Protein AF-A0A3M2FVI6-F1 (afdb_monomer_lite)

Radius of gyration: 11.8 Å; chains: 1; bounding box: 30×25×29 Å

Structure (mmCIF, N/CA/C/O backbone):
data_AF-A0A3M2FVI6-F1
#
_entry.id   AF-A0A3M2FVI6-F1
#
loop_
_atom_site.group_PDB
_atom_site.id
_atom_site.type_symbol
_atom_site.label_atom_id
_atom_site.label_alt_id
_atom_site.label_comp_id
_atom_site.label_asym_id
_atom_site.label_entity_id
_atom_site.label_seq_id
_atom_site.pdbx_PDB_ins_code
_atom_site.Cartn_x
_atom_site.Cartn_y
_atom_site.Cartn_z
_atom_site.occupancy
_atom_site.B_iso_or_equiv
_atom_site.auth_seq_id
_atom_site.auth_comp_id
_atom_site.auth_asym_id
_atom_site.auth_atom_id
_atom_site.pdbx_PDB_model_num
ATOM 1 N N . MET A 1 1 ? 6.249 5.668 4.595 1.00 58.00 1 MET A N 1
ATOM 2 C CA . MET A 1 1 ? 7.397 5.637 3.659 1.00 58.00 1 MET A CA 1
ATOM 3 C C . MET A 1 1 ? 8.227 4.408 3.986 1.00 58.00 1 MET A C 1
ATOM 5 O O . MET A 1 1 ? 8.801 4.359 5.063 1.00 58.00 1 MET A O 1
ATOM 9 N N . LEU A 1 2 ? 8.201 3.394 3.120 1.00 66.06 2 LEU A N 1
ATOM 10 C CA . LEU A 1 2 ? 8.971 2.157 3.281 1.00 66.06 2 LEU A CA 1
ATOM 11 C C . LEU A 1 2 ? 10.241 2.307 2.442 1.00 66.06 2 LEU A C 1
ATOM 13 O O . LEU A 1 2 ? 10.140 2.690 1.281 1.00 66.06 2 LEU A O 1
ATOM 17 N N . LEU A 1 3 ? 11.417 2.098 3.033 1.00 69.56 3 LEU A N 1
ATOM 18 C CA . LEU A 1 3 ? 12.695 2.291 2.348 1.00 69.56 3 LEU A CA 1
ATOM 19 C C . LEU A 1 3 ? 13.673 1.193 2.760 1.00 69.56 3 LEU A C 1
ATOM 21 O O . LEU A 1 3 ? 13.776 0.862 3.942 1.00 69.56 3 LEU A O 1
ATOM 25 N N . HIS A 1 4 ? 14.405 0.641 1.798 1.00 71.88 4 HIS A N 1
ATOM 26 C CA . HIS A 1 4 ? 15.523 -0.267 2.059 1.00 71.88 4 HIS A CA 1
ATOM 27 C C . HIS A 1 4 ? 16.776 0.226 1.333 1.00 71.88 4 HIS A C 1
ATOM 29 O O . HIS A 1 4 ? 16.683 0.819 0.266 1.00 71.88 4 HIS A O 1
ATOM 35 N N . ARG A 1 5 ? 17.979 -0.037 1.854 1.00 75.81 5 ARG A N 1
ATOM 36 C CA . ARG A 1 5 ? 19.203 0.378 1.141 1.00 75.81 5 ARG A CA 1
ATOM 37 C C . ARG A 1 5 ? 19.339 -0.366 -0.202 1.00 75.81 5 ARG A C 1
ATOM 39 O O . ARG A 1 5 ? 18.916 -1.526 -0.278 1.00 75.81 5 ARG A O 1
ATOM 46 N N . PRO A 1 6 ? 19.993 0.221 -1.224 1.00 73.00 6 PRO A N 1
ATOM 47 C CA . PRO A 1 6 ? 20.154 -0.412 -2.535 1.00 73.00 6 PRO A CA 1
ATOM 48 C C . PRO A 1 6 ? 20.813 -1.792 -2.480 1.00 73.00 6 PRO A C 1
ATOM 50 O O . PRO A 1 6 ? 20.445 -2.685 -3.239 1.00 73.00 6 PRO A O 1
ATOM 53 N N . CYS A 1 7 ? 21.761 -1.990 -1.557 1.00 78.88 7 CYS A N 1
ATOM 54 C CA . CYS A 1 7 ? 22.460 -3.263 -1.362 1.00 78.88 7 CYS A CA 1
ATOM 55 C C . CYS A 1 7 ? 21.543 -4.414 -0.914 1.00 78.88 7 CYS A C 1
ATOM 57 O O . CYS A 1 7 ? 21.932 -5.574 -1.021 1.00 78.88 7 CYS A O 1
ATOM 59 N N . PHE A 1 8 ? 20.321 -4.112 -0.467 1.00 76.31 8 PHE A N 1
ATOM 60 C CA . PHE A 1 8 ? 19.313 -5.105 -0.104 1.00 76.31 8 PHE A CA 1
ATOM 61 C C . PHE A 1 8 ? 18.212 -5.286 -1.160 1.00 76.31 8 PHE A C 1
ATOM 63 O O . PHE A 1 8 ? 17.206 -5.960 -0.911 1.00 76.31 8 PHE A O 1
ATOM 70 N N . LYS A 1 9 ? 18.386 -4.718 -2.362 1.00 69.12 9 LYS A N 1
ATOM 71 C CA . LYS A 1 9 ? 17.483 -4.982 -3.489 1.00 69.12 9 LYS A CA 1
ATOM 72 C C . LYS A 1 9 ? 17.387 -6.485 -3.761 1.00 69.12 9 LYS A C 1
ATOM 74 O O . LYS A 1 9 ? 18.357 -7.222 -3.620 1.00 69.12 9 LYS A O 1
ATOM 79 N N . ARG A 1 10 ? 16.196 -6.927 -4.184 1.00 69.44 10 ARG A N 1
ATOM 80 C CA . ARG A 1 10 ? 15.864 -8.328 -4.527 1.00 69.44 10 ARG A CA 1
ATOM 81 C C . ARG A 1 10 ? 15.940 -9.336 -3.370 1.00 69.44 10 ARG A C 1
ATOM 83 O O . ARG A 1 10 ? 15.741 -10.518 -3.605 1.00 69.44 10 ARG A O 1
ATOM 90 N N . GLN A 1 11 ? 16.127 -8.890 -2.127 1.00 77.81 11 GLN A N 1
ATOM 91 C CA . GLN A 1 11 ? 16.105 -9.767 -0.944 1.00 77.81 11 GLN A CA 1
ATOM 92 C C . GLN A 1 11 ? 14.705 -9.910 -0.316 1.00 77.81 11 GLN A C 1
ATOM 94 O O . GLN A 1 11 ? 14.566 -10.319 0.832 1.00 77.81 11 GLN A O 1
ATOM 99 N N . GLY A 1 12 ? 13.648 -9.510 -1.031 1.00 71.56 12 GLY A N 1
ATOM 100 C CA . GLY A 1 12 ? 12.271 -9.582 -0.529 1.00 71.56 12 GLY A CA 1
ATOM 101 C C . GLY A 1 12 ? 11.938 -8.597 0.601 1.00 71.56 12 GLY A C 1
ATOM 102 O O . GLY A 1 12 ? 10.838 -8.667 1.144 1.00 71.56 12 GLY A O 1
ATOM 103 N N . ILE A 1 13 ? 12.833 -7.656 0.941 1.00 74.12 13 ILE A N 1
ATOM 104 C CA . ILE A 1 13 ? 12.608 -6.684 2.028 1.00 74.12 13 ILE A CA 1
ATOM 105 C C . ILE A 1 13 ? 11.371 -5.824 1.769 1.00 74.12 13 ILE A C 1
ATOM 107 O O . ILE A 1 13 ? 10.570 -5.648 2.678 1.00 74.12 13 ILE A O 1
ATOM 111 N N . GLY A 1 14 ? 11.165 -5.351 0.535 1.00 71.75 14 GLY A N 1
ATOM 112 C CA . GLY A 1 14 ? 9.960 -4.591 0.181 1.00 71.75 14 GLY A CA 1
ATOM 113 C C . GLY A 1 14 ? 8.665 -5.348 0.492 1.00 71.75 14 GLY A C 1
ATOM 114 O O . GLY A 1 14 ? 7.717 -4.751 0.986 1.00 71.75 14 GLY A O 1
ATOM 115 N N . ARG A 1 15 ? 8.657 -6.675 0.302 1.00 71.31 15 ARG A N 1
ATOM 116 C CA . ARG A 1 15 ? 7.503 -7.525 0.617 1.00 71.31 15 ARG A CA 1
ATOM 117 C C . ARG A 1 15 ? 7.326 -7.736 2.118 1.00 71.31 15 ARG A C 1
ATOM 119 O O . ARG A 1 15 ? 6.204 -7.667 2.586 1.00 71.31 15 ARG A O 1
ATOM 126 N N . ARG A 1 16 ? 8.408 -7.914 2.883 1.00 76.31 16 ARG A N 1
ATOM 127 C CA . ARG A 1 16 ? 8.340 -7.970 4.360 1.00 76.31 16 ARG A CA 1
ATOM 128 C C . ARG A 1 16 ? 7.912 -6.650 4.988 1.00 76.31 16 ARG A C 1
ATOM 130 O O . ARG A 1 16 ? 7.261 -6.633 6.018 1.00 76.31 16 ARG A O 1
ATOM 137 N N . LEU A 1 17 ? 8.254 -5.527 4.368 1.00 73.50 17 LEU A N 1
ATOM 138 C CA . LEU A 1 17 ? 7.799 -4.218 4.827 1.00 73.50 17 LEU A CA 1
ATOM 139 C C . LEU A 1 17 ? 6.276 -4.045 4.689 1.00 73.50 17 LEU A C 1
ATOM 141 O O . LE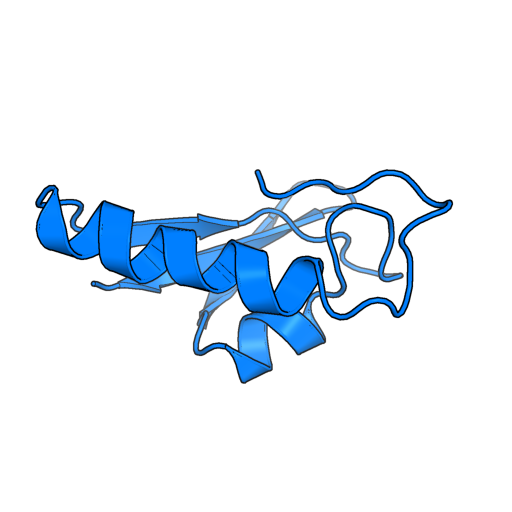U A 1 17 ? 5.718 -3.181 5.358 1.00 73.50 17 LEU A O 1
ATOM 145 N N . LEU A 1 18 ? 5.597 -4.883 3.896 1.00 74.19 18 LEU A N 1
ATOM 146 C CA . LEU A 1 18 ? 4.135 -4.943 3.884 1.00 74.19 18 LEU A CA 1
ATOM 147 C C . LEU A 1 18 ? 3.563 -5.557 5.169 1.00 74.19 18 LEU A C 1
ATOM 149 O O . LEU A 1 18 ? 2.428 -5.245 5.498 1.00 74.19 18 LEU A O 1
ATOM 153 N N . ASP A 1 19 ? 4.333 -6.304 5.968 1.00 80.94 19 ASP A N 1
ATOM 154 C CA . ASP A 1 19 ? 3.880 -6.765 7.294 1.00 80.94 19 ASP A CA 1
ATOM 155 C C . ASP A 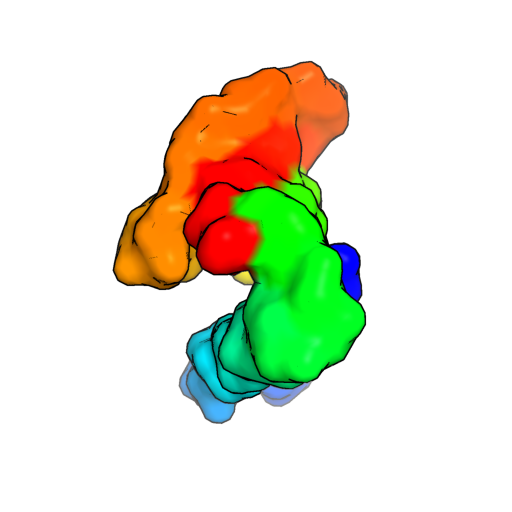1 19 ? 3.600 -5.572 8.236 1.00 80.94 19 ASP A C 1
ATOM 157 O O . ASP A 1 19 ? 2.799 -5.662 9.167 1.00 80.94 19 ASP A O 1
ATOM 161 N N . ALA A 1 20 ? 4.194 -4.403 7.961 1.00 83.00 20 ALA A N 1
ATOM 162 C CA . ALA A 1 20 ? 3.875 -3.165 8.669 1.00 83.00 20 ALA A CA 1
ATOM 163 C C . ALA A 1 20 ? 2.426 -2.693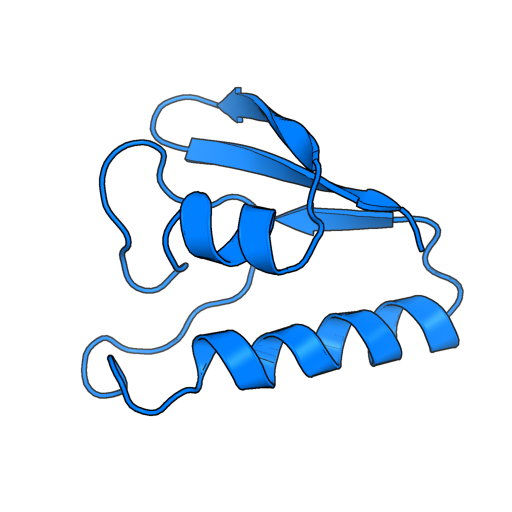 8.436 1.00 83.00 20 ALA A C 1
ATOM 165 O O . ALA A 1 20 ? 1.899 -1.926 9.242 1.00 83.00 20 ALA A O 1
ATOM 166 N N . VAL A 1 21 ? 1.772 -3.146 7.360 1.00 86.12 21 VAL A N 1
ATOM 167 C CA . VAL A 1 21 ? 0.353 -2.874 7.089 1.00 86.12 21 VAL A CA 1
ATOM 168 C C . VAL A 1 21 ? -0.529 -3.554 8.132 1.00 86.12 21 VAL A C 1
ATOM 170 O O . VAL A 1 21 ? -1.405 -2.905 8.701 1.00 86.12 21 VAL A O 1
ATOM 173 N N . GLU A 1 22 ? -0.257 -4.821 8.451 1.00 85.12 22 GLU A N 1
ATOM 174 C CA . GLU A 1 22 ? -0.978 -5.543 9.509 1.00 85.12 22 GLU A CA 1
ATOM 175 C C . GLU A 1 22 ? -0.768 -4.883 10.875 1.00 85.12 22 GLU A C 1
ATOM 177 O O . GLU A 1 22 ? -1.707 -4.723 11.660 1.00 85.12 22 GLU A O 1
ATOM 182 N N . HIS A 1 23 ? 0.446 -4.402 11.150 1.00 88.06 23 HIS A N 1
ATOM 183 C CA . HIS A 1 23 ? 0.697 -3.621 12.359 1.00 88.06 23 HIS A CA 1
ATOM 184 C C . HIS A 1 23 ? -0.122 -2.318 12.398 1.00 88.06 23 HIS A C 1
ATOM 186 O O . HIS A 1 23 ? -0.726 -1.996 13.422 1.00 88.06 23 HIS A O 1
ATOM 192 N N . ALA A 1 24 ? -0.196 -1.577 11.288 1.00 88.62 24 ALA A N 1
ATOM 193 C CA . ALA A 1 24 ? -1.009 -0.363 11.210 1.00 88.62 24 ALA A CA 1
ATOM 194 C C . ALA A 1 24 ? -2.499 -0.664 11.440 1.00 88.62 24 ALA A C 1
ATOM 196 O O . ALA A 1 24 ? -3.166 0.049 12.193 1.00 88.62 24 ALA A O 1
ATOM 197 N N . ARG A 1 25 ? -2.998 -1.759 10.859 1.00 89.50 25 ARG A N 1
ATOM 198 C CA . ARG A 1 25 ? -4.383 -2.216 11.011 1.00 89.50 25 ARG A CA 1
ATOM 199 C C . ARG A 1 25 ? -4.720 -2.567 12.452 1.00 89.50 25 ARG A C 1
ATOM 201 O O . ARG A 1 25 ? -5.680 -2.042 13.007 1.00 89.50 25 ARG A O 1
ATOM 208 N N . THR A 1 26 ? -3.905 -3.413 13.074 1.00 93.12 26 THR A N 1
ATOM 209 C CA . THR A 1 26 ? -4.075 -3.806 14.485 1.00 93.12 26 THR A CA 1
ATOM 210 C C . THR A 1 26 ? -3.959 -2.620 15.444 1.00 93.12 26 THR A C 1
ATOM 212 O O . THR A 1 26 ? -4.565 -2.635 16.511 1.00 93.12 26 THR A O 1
ATOM 215 N N 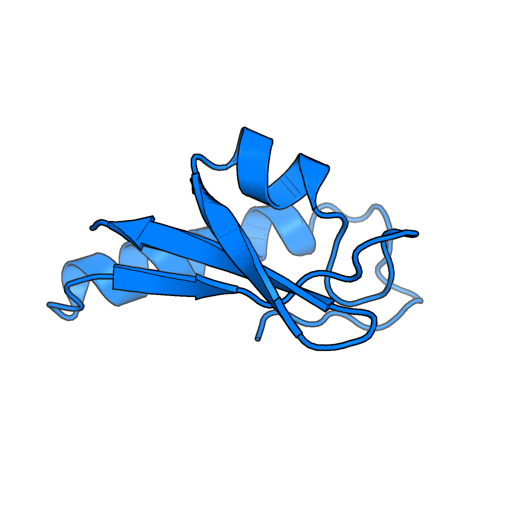. SER A 1 27 ? -3.255 -1.561 15.038 1.00 94.12 27 SER A N 1
ATOM 216 C CA . SER A 1 27 ? -3.147 -0.301 15.784 1.00 94.12 27 SER A CA 1
ATOM 217 C C . SER A 1 27 ? -4.326 0.663 15.566 1.00 94.12 27 SER A C 1
ATOM 219 O O . SER A 1 27 ? -4.314 1.766 16.111 1.00 94.12 27 SER A O 1
ATOM 221 N N . GLY A 1 28 ? -5.340 0.285 14.779 1.00 94.12 28 GLY A N 1
ATOM 222 C CA . GLY A 1 28 ? -6.538 1.097 14.537 1.00 94.12 28 GLY A CA 1
ATOM 223 C C . GLY A 1 28 ? -6.384 2.168 13.453 1.00 94.12 28 GLY A C 1
ATOM 224 O O . GLY A 1 28 ? -7.196 3.092 13.388 1.00 94.12 28 GLY A O 1
ATOM 225 N N . ALA A 1 29 ? -5.358 2.081 12.601 1.00 93.00 29 ALA A N 1
ATOM 226 C CA . ALA A 1 29 ? -5.255 2.968 11.448 1.00 93.00 29 ALA A CA 1
ATOM 227 C C . ALA A 1 29 ? -6.404 2.699 10.464 1.00 93.00 29 ALA A C 1
ATOM 229 O O . ALA A 1 29 ? -6.703 1.553 10.147 1.00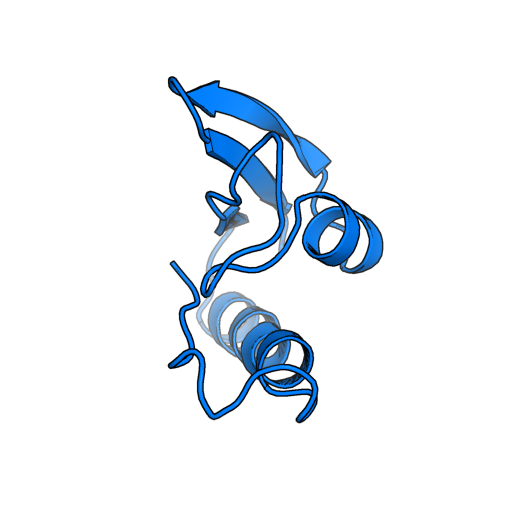 93.00 29 ALA A O 1
ATOM 230 N N . SER A 1 30 ? -7.013 3.762 9.938 1.00 92.38 30 SER A N 1
ATOM 231 C CA . SER A 1 30 ? -8.089 3.660 8.941 1.00 92.38 30 SER A CA 1
ATOM 232 C C . SER A 1 30 ? -7.578 3.545 7.501 1.00 92.38 30 SER A C 1
ATOM 234 O O . SER A 1 30 ? -8.337 3.208 6.592 1.00 92.38 30 SER A O 1
ATOM 236 N N . ALA A 1 31 ? -6.301 3.862 7.267 1.00 91.44 31 ALA A N 1
ATOM 237 C CA . ALA A 1 31 ? -5.646 3.724 5.975 1.00 91.44 31 ALA A CA 1
ATOM 238 C C . ALA A 1 31 ? -4.116 3.772 6.095 1.00 91.44 31 ALA A C 1
ATOM 240 O O . ALA A 1 31 ? -3.567 4.336 7.044 1.00 91.44 31 ALA A O 1
ATOM 241 N N . VAL A 1 32 ? -3.438 3.262 5.067 1.00 90.44 32 VAL A N 1
ATOM 242 C CA . VAL A 1 32 ? -1.997 3.409 4.837 1.00 90.44 32 VAL A CA 1
ATOM 243 C C . VAL A 1 32 ? -1.783 4.090 3.494 1.00 90.44 32 VAL A C 1
ATOM 245 O O . VAL A 1 32 ? -2.328 3.668 2.476 1.00 90.44 32 VAL A O 1
ATOM 248 N N . GLU A 1 33 ? -0.958 5.134 3.483 1.00 90.44 33 GLU A N 1
ATOM 249 C CA . GLU A 1 33 ? -0.532 5.806 2.257 1.00 90.44 33 GLU A CA 1
ATOM 250 C C . GLU A 1 33 ? 0.951 5.542 1.983 1.00 90.44 33 GLU A C 1
ATOM 252 O O . GLU A 1 33 ? 1.811 5.666 2.865 1.00 90.44 33 GLU A O 1
ATOM 257 N N . ALA A 1 34 ? 1.254 5.194 0.736 1.00 87.94 34 ALA A N 1
ATOM 258 C CA . ALA A 1 34 ? 2.609 5.033 0.235 1.00 87.94 34 ALA A CA 1
ATOM 259 C C . ALA A 1 34 ? 2.872 5.992 -0.929 1.00 87.94 34 ALA A C 1
ATOM 261 O O . ALA A 1 34 ? 1.952 6.506 -1.562 1.00 87.94 34 ALA A O 1
ATOM 262 N N . TYR A 1 35 ? 4.154 6.260 -1.169 1.00 87.88 35 TYR A N 1
ATOM 263 C CA . TYR A 1 35 ? 4.613 7.297 -2.091 1.00 87.88 35 TYR A CA 1
ATOM 264 C C . TYR A 1 35 ? 5.677 6.749 -3.063 1.00 87.88 35 TYR A C 1
ATOM 266 O O . TYR A 1 35 ? 6.787 7.292 -3.086 1.00 87.88 35 TYR A O 1
ATOM 274 N N . PRO A 1 36 ? 5.407 5.649 -3.801 1.00 83.69 36 PRO A N 1
ATOM 275 C CA . PRO A 1 36 ? 6.349 5.098 -4.772 1.00 83.69 36 PRO A CA 1
ATOM 276 C C . PRO A 1 36 ? 6.770 6.117 -5.828 1.00 83.69 36 PRO A C 1
ATOM 278 O O . PRO A 1 36 ? 6.055 7.074 -6.140 1.00 83.69 36 PRO A O 1
ATOM 281 N N . HIS A 1 37 ? 7.926 5.869 -6.434 1.00 81.56 37 HIS A N 1
ATOM 282 C CA . HIS A 1 37 ? 8.301 6.558 -7.661 1.00 81.56 37 HIS A CA 1
ATOM 283 C C . HIS A 1 37 ? 7.369 6.159 -8.813 1.00 81.56 37 HIS A C 1
ATOM 285 O O . HIS A 1 37 ? 7.034 4.985 -8.972 1.00 81.56 37 HIS A O 1
ATOM 291 N N . ALA A 1 38 ? 6.965 7.148 -9.616 1.00 74.19 38 ALA A N 1
ATOM 292 C CA . ALA A 1 38 ? 6.040 6.940 -10.731 1.00 74.19 38 ALA A CA 1
ATOM 293 C C . ALA A 1 38 ? 6.672 6.127 -11.878 1.00 74.19 38 ALA A C 1
ATOM 295 O O . ALA A 1 38 ? 6.009 5.276 -12.460 1.00 74.19 38 ALA A O 1
ATOM 296 N N . ASP A 1 39 ? 7.963 6.351 -12.156 1.00 71.00 39 ASP A N 1
ATOM 297 C CA . ASP A 1 39 ? 8.583 5.897 -13.412 1.00 71.00 39 ASP A CA 1
ATOM 298 C C . ASP A 1 39 ? 9.521 4.687 -13.249 1.00 71.00 39 ASP A C 1
ATOM 300 O O . ASP A 1 39 ? 9.689 3.887 -14.168 1.00 71.00 39 ASP A O 1
ATOM 304 N N . LYS A 1 40 ? 10.185 4.551 -12.093 1.00 68.00 40 LYS A N 1
ATOM 305 C CA . LYS A 1 40 ? 11.136 3.464 -11.806 1.00 68.00 40 LYS A CA 1
ATOM 306 C C . LYS A 1 40 ? 11.073 3.071 -10.340 1.00 68.00 40 LYS A C 1
ATOM 308 O O . LYS A 1 40 ? 11.164 3.932 -9.474 1.00 68.00 40 LYS A O 1
ATOM 313 N N . GLY A 1 41 ? 11.007 1.766 -10.075 1.00 64.12 41 GLY A N 1
ATOM 314 C CA . GLY A 1 41 ? 11.187 1.237 -8.726 1.00 64.12 41 GLY A CA 1
ATOM 315 C C . GLY A 1 41 ? 12.591 1.545 -8.212 1.00 64.12 41 GLY A C 1
ATOM 316 O O . GLY A 1 41 ? 13.591 1.097 -8.783 1.00 64.12 41 GLY A O 1
ATOM 317 N N . ASP A 1 42 ? 12.669 2.324 -7.143 1.00 71.06 42 ASP A N 1
ATOM 318 C CA . ASP A 1 42 ? 13.903 2.624 -6.432 1.00 71.06 42 ASP A CA 1
ATOM 319 C C . ASP A 1 42 ? 13.906 1.921 -5.065 1.00 71.06 42 ASP A C 1
ATOM 321 O O . ASP A 1 42 ? 13.330 0.845 -4.902 1.00 71.06 42 ASP A O 1
ATOM 325 N N . ASP A 1 43 ? 14.605 2.493 -4.094 1.00 66.38 43 ASP A N 1
ATOM 326 C CA . ASP A 1 43 ? 14.667 1.992 -2.720 1.00 66.38 43 ASP A CA 1
ATOM 327 C C . ASP A 1 43 ? 13.318 2.056 -1.983 1.00 66.38 43 ASP A C 1
ATOM 329 O O . ASP A 1 43 ? 13.173 1.450 -0.919 1.00 66.38 43 ASP A O 1
ATOM 333 N N . MET A 1 44 ? 12.337 2.768 -2.551 1.00 69.44 44 MET A N 1
ATOM 334 C CA . MET A 1 44 ? 10.961 2.856 -2.066 1.00 69.44 44 MET A CA 1
ATOM 335 C C . MET A 1 44 ? 10.008 1.868 -2.751 1.00 69.44 44 MET A C 1
ATOM 337 O O . MET A 1 44 ? 8.830 1.844 -2.412 1.00 69.44 44 MET A O 1
ATOM 341 N N . GLY A 1 45 ? 10.487 1.046 -3.690 1.00 74.62 45 GLY A N 1
ATOM 342 C CA . GLY A 1 45 ? 9.654 0.115 -4.456 1.00 74.62 45 GLY A CA 1
ATOM 343 C C . GLY A 1 45 ? 8.976 0.750 -5.677 1.00 74.62 45 GLY A C 1
ATOM 344 O O . GLY A 1 45 ? 8.907 1.971 -5.826 1.00 74.62 45 GLY A O 1
ATOM 345 N N . SER A 1 46 ? 8.513 -0.094 -6.602 1.00 77.75 46 SER A N 1
ATOM 346 C CA . SER A 1 46 ? 7.747 0.337 -7.778 1.00 77.75 46 SER A CA 1
ATOM 347 C C . SER A 1 46 ? 6.271 0.525 -7.436 1.00 77.75 46 SER A C 1
ATOM 349 O O . SER A 1 46 ? 5.754 -0.120 -6.527 1.00 77.75 46 SER A O 1
ATOM 351 N N . LEU A 1 47 ? 5.574 1.365 -8.207 1.00 82.06 47 LEU A N 1
ATOM 352 C CA . LEU A 1 47 ? 4.116 1.490 -8.145 1.00 82.06 47 LEU A CA 1
ATOM 353 C C . LEU A 1 47 ? 3.415 0.125 -8.257 1.00 82.06 47 LEU A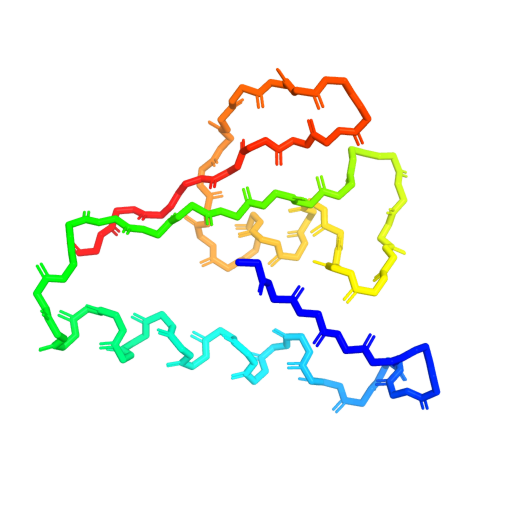 C 1
ATOM 355 O O . LEU A 1 47 ? 2.532 -0.175 -7.462 1.00 82.06 47 LEU A O 1
ATOM 359 N N . GLU A 1 48 ? 3.862 -0.711 -9.195 1.00 82.75 48 GLU A N 1
ATOM 360 C CA . GLU A 1 48 ? 3.352 -2.069 -9.420 1.00 82.75 48 GLU A CA 1
ATOM 361 C C . GLU A 1 48 ? 3.384 -2.924 -8.147 1.00 82.75 48 GLU A C 1
ATOM 363 O O . GLU A 1 48 ? 2.378 -3.524 -7.793 1.00 82.75 48 GLU A O 1
ATOM 368 N N . ALA A 1 49 ? 4.476 -2.882 -7.375 1.00 79.81 49 ALA A N 1
ATOM 369 C CA . ALA A 1 49 ? 4.584 -3.654 -6.138 1.00 79.81 49 ALA A CA 1
ATOM 370 C C . ALA A 1 49 ? 3.550 -3.243 -5.073 1.00 79.81 49 ALA A C 1
ATOM 372 O O . ALA A 1 49 ? 3.123 -4.074 -4.275 1.00 79.81 49 ALA A O 1
ATOM 373 N N . TYR A 1 50 ? 3.147 -1.968 -5.046 1.00 84.94 50 TYR A N 1
ATOM 374 C CA . TYR A 1 50 ? 2.082 -1.500 -4.159 1.00 84.94 50 TYR A CA 1
ATOM 375 C C . TYR A 1 50 ? 0.696 -1.878 -4.682 1.00 84.94 50 TYR A C 1
ATOM 377 O O . TYR A 1 50 ? -0.161 -2.263 -3.889 1.00 84.94 50 TYR A O 1
ATOM 385 N N . VAL A 1 51 ? 0.482 -1.806 -5.997 1.00 86.56 51 VAL A N 1
ATOM 386 C CA . VAL A 1 51 ? -0.773 -2.241 -6.630 1.00 86.56 51 VAL A CA 1
ATOM 387 C C . VAL A 1 51 ? -1.004 -3.737 -6.400 1.00 86.56 51 VAL A C 1
ATOM 389 O O . VAL A 1 51 ? -2.084 -4.117 -5.953 1.00 86.56 51 VAL A O 1
ATOM 392 N N . ASP A 1 52 ? 0.024 -4.568 -6.581 1.00 84.75 52 ASP A N 1
ATOM 393 C CA . ASP A 1 52 ? -0.016 -6.008 -6.281 1.00 84.75 52 ASP A CA 1
ATOM 394 C C . ASP A 1 52 ? -0.303 -6.293 -4.798 1.00 84.75 52 ASP A C 1
ATOM 396 O O . ASP A 1 52 ? -0.891 -7.318 -4.453 1.00 84.75 52 ASP A O 1
ATOM 400 N N . ALA A 1 53 ? 0.094 -5.379 -3.908 1.00 83.19 53 ALA A N 1
ATOM 401 C CA . ALA A 1 53 ? -0.195 -5.436 -2.477 1.00 83.19 53 ALA A CA 1
ATOM 402 C C . ALA A 1 53 ? -1.594 -4.901 -2.105 1.00 83.19 53 ALA A C 1
ATOM 404 O O . ALA A 1 53 ? -1.913 -4.797 -0.921 1.00 83.19 53 ALA A O 1
ATOM 405 N N . GLY A 1 54 ? -2.425 -4.546 -3.090 1.00 89.06 54 GLY A N 1
ATOM 406 C CA . GLY A 1 54 ? -3.798 -4.079 -2.892 1.00 89.06 54 GLY A CA 1
ATOM 407 C C . GLY A 1 54 ? -3.942 -2.572 -2.671 1.00 89.06 54 GLY A C 1
ATOM 408 O O . GLY A 1 54 ? -5.049 -2.103 -2.406 1.00 89.06 54 GLY A O 1
ATOM 409 N N . PHE A 1 55 ? -2.864 -1.789 -2.784 1.00 91.00 55 PHE A N 1
ATOM 410 C CA . PHE A 1 55 ? -2.984 -0.333 -2.745 1.00 91.00 55 PHE A CA 1
ATOM 411 C C . PHE A 1 55 ? -3.680 0.168 -4.013 1.00 91.00 55 PHE A C 1
ATOM 413 O O . PHE A 1 55 ? -3.287 -0.146 -5.136 1.00 91.00 55 PHE A O 1
ATOM 420 N N . GLY A 1 56 ? -4.691 1.010 -3.828 1.00 89.69 56 GLY A N 1
ATOM 421 C CA . GLY A 1 56 ? -5.380 1.685 -4.915 1.00 89.69 56 GLY A CA 1
ATOM 422 C C . GLY A 1 56 ? -4.577 2.865 -5.476 1.00 89.69 56 GLY A C 1
ATOM 423 O O . GLY A 1 56 ? -3.764 3.471 -4.761 1.00 89.69 56 GLY A O 1
ATOM 424 N N . PRO A 1 57 ? -4.826 3.237 -6.745 1.00 79.31 57 PRO A N 1
ATOM 425 C CA . PRO A 1 57 ? -4.222 4.414 -7.349 1.00 79.31 57 PRO A CA 1
ATOM 426 C C . PRO A 1 57 ? -4.686 5.671 -6.607 1.00 79.31 57 PRO A C 1
ATOM 428 O O . PRO A 1 57 ? -5.879 5.899 -6.422 1.00 79.31 57 PRO A O 1
ATOM 431 N N . GLY A 1 58 ? -3.738 6.496 -6.171 1.00 77.88 58 GLY A N 1
ATOM 432 C CA . GLY A 1 58 ? -4.020 7.824 -5.633 1.00 77.88 58 GLY A CA 1
ATOM 433 C C . GLY A 1 58 ? -3.568 8.920 -6.594 1.00 77.88 58 GLY A C 1
ATOM 434 O O . GLY A 1 58 ? -3.559 8.744 -7.811 1.00 77.88 58 GLY A O 1
ATOM 435 N N . ARG A 1 59 ? -3.212 10.082 -6.042 1.00 85.12 59 ARG A N 1
ATOM 436 C CA . ARG A 1 59 ? -2.817 11.273 -6.808 1.00 85.12 59 ARG A CA 1
ATOM 437 C C . ARG A 1 59 ? -1.330 11.273 -7.155 1.00 85.12 59 ARG A C 1
ATOM 439 O O . ARG A 1 59 ? -0.516 10.755 -6.397 1.00 85.12 59 ARG A O 1
ATOM 446 N N . SER A 1 60 ? -0.961 11.955 -8.233 1.00 85.88 60 SER A N 1
ATOM 447 C CA . SER A 1 60 ? 0.443 12.262 -8.518 1.00 85.88 60 SER A CA 1
ATOM 448 C C . SER A 1 60 ? 0.935 13.442 -7.688 1.00 85.88 60 SER A C 1
ATOM 450 O O . SER A 1 60 ? 0.217 14.417 -7.469 1.00 85.88 60 SER A O 1
ATOM 452 N N . ALA A 1 61 ? 2.177 13.350 -7.223 1.00 82.06 61 ALA A N 1
ATOM 453 C CA . ALA A 1 61 ? 2.876 14.382 -6.471 1.00 82.06 61 ALA A CA 1
ATOM 454 C C . ALA A 1 61 ? 4.302 14.530 -7.029 1.00 82.06 61 ALA A C 1
ATOM 456 O O . ALA A 1 61 ? 5.270 13.962 -6.514 1.00 82.06 61 ALA A O 1
ATOM 457 N N . GLY A 1 62 ? 4.432 15.275 -8.131 1.00 83.75 62 GLY A N 1
ATOM 458 C CA . GLY A 1 62 ? 5.692 15.403 -8.865 1.00 83.75 62 GLY A CA 1
ATOM 459 C C . GLY A 1 62 ? 6.142 14.054 -9.436 1.00 83.75 62 GLY A C 1
ATOM 460 O O . GLY A 1 62 ? 5.400 13.421 -10.173 1.00 83.75 62 GLY A O 1
ATOM 461 N N . LYS A 1 63 ? 7.345 13.595 -9.065 1.00 82.00 63 LYS A N 1
ATOM 462 C CA . LYS A 1 63 ? 7.914 12.301 -9.508 1.00 82.00 63 LYS A CA 1
ATOM 463 C C . LYS A 1 63 ? 7.380 11.078 -8.746 1.00 82.00 63 LYS A C 1
ATOM 465 O O . LYS A 1 63 ? 7.883 9.968 -8.933 1.00 82.00 63 LYS A O 1
ATOM 470 N N . ARG A 1 64 ? 6.436 11.284 -7.827 1.00 82.75 64 ARG A N 1
ATOM 471 C CA . ARG A 1 64 ? 5.890 10.241 -6.955 1.00 82.75 64 ARG A CA 1
ATOM 472 C C . ARG A 1 64 ? 4.418 10.035 -7.229 1.00 82.75 64 ARG A C 1
ATOM 474 O O . ARG A 1 64 ? 3.700 10.996 -7.506 1.00 82.75 64 ARG A O 1
ATOM 481 N N . GLN A 1 65 ? 3.982 8.800 -7.048 1.00 88.50 65 GLN A N 1
ATOM 482 C CA . GLN A 1 65 ? 2.577 8.464 -6.998 1.00 88.50 65 GLN A CA 1
ATOM 483 C C . GLN A 1 65 ? 2.170 8.209 -5.561 1.00 88.50 65 GLN A C 1
ATOM 485 O O . GLN A 1 65 ? 2.807 7.432 -4.865 1.00 88.50 65 GLN A O 1
ATOM 490 N N . VAL A 1 66 ? 1.123 8.886 -5.106 1.00 90.19 66 VAL A N 1
ATOM 491 C CA . VAL A 1 66 ? 0.468 8.544 -3.849 1.00 90.19 66 VAL A CA 1
ATOM 492 C C . VAL A 1 66 ? -0.426 7.353 -4.135 1.00 90.19 66 VAL A C 1
ATOM 494 O O . VAL A 1 66 ? -1.213 7.392 -5.076 1.00 90.19 66 VAL A O 1
ATOM 497 N N . VAL A 1 67 ? -0.314 6.306 -3.334 1.00 90.25 67 VAL A N 1
ATOM 498 C CA . VAL A 1 67 ? -1.204 5.143 -3.370 1.00 90.25 67 VAL A CA 1
ATOM 499 C C . VAL A 1 67 ? -1.723 4.875 -1.974 1.00 90.25 67 VAL A C 1
ATOM 501 O O . VAL A 1 67 ? -1.050 5.187 -0.987 1.00 90.25 67 VAL A O 1
ATOM 504 N N . ARG A 1 68 ? -2.932 4.330 -1.880 1.00 92.88 68 ARG A N 1
ATOM 505 C CA . ARG A 1 68 ? -3.631 4.195 -0.602 1.00 92.88 68 ARG A CA 1
ATOM 506 C C . ARG A 1 68 ? -4.263 2.824 -0.456 1.00 92.88 68 ARG A C 1
ATOM 508 O O . ARG A 1 68 ? -4.914 2.343 -1.375 1.00 92.88 68 ARG A O 1
ATOM 515 N N . LEU A 1 69 ? -4.112 2.248 0.727 1.00 90.81 69 LEU A N 1
ATOM 516 C CA . LEU A 1 69 ? -4.797 1.041 1.162 1.00 90.81 69 LEU A CA 1
ATOM 517 C C . LEU A 1 69 ? -5.701 1.395 2.345 1.00 90.81 69 LEU A C 1
ATOM 519 O O . LEU A 1 69 ? -5.230 1.966 3.328 1.00 90.81 69 LEU A O 1
ATOM 523 N N . SER A 1 70 ? -6.990 1.090 2.242 1.00 91.00 70 SER A N 1
ATOM 524 C CA . SER A 1 70 ? -7.927 1.171 3.371 1.00 91.00 70 SER A CA 1
ATOM 525 C C . SER A 1 70 ? -7.813 -0.109 4.206 1.00 91.00 70 SER A C 1
ATOM 527 O O . SER A 1 70 ? -7.677 -1.184 3.622 1.00 91.00 70 SER A O 1
ATOM 529 N N . LEU A 1 71 ? -7.837 0.003 5.538 1.00 87.19 71 LEU A N 1
ATOM 530 C CA . LEU A 1 71 ? -7.585 -1.107 6.474 1.00 87.19 71 LEU A CA 1
ATOM 531 C C . LEU A 1 71 ? -8.832 -1.569 7.238 1.00 87.19 71 LEU A C 1
ATOM 533 O O . LEU A 1 71 ? -9.732 -0.724 7.434 1.00 87.19 71 LEU A O 1
#

Sequence (71 aa):
MLLHRPCFKRQGIGRRLLDAVEHARTSGASAVEAYPHADKGDDMGSLEAYVDAGFGPGRSAGKRQVVRLSL

Secondary structure (DSSP, 8-state):
-----GGGTTSSHHHHTTHHHHHHHHTT-SEEEE--BSSS-BTTBBHHHHHHTTPEEEEEETTEEEEEEE-

pLDDT: mean 81.13, std 8.61, range [58.0, 94.12]

Foldseek 3Di:
DQFDDPVCPPVCSLVVVCVVVVVCVVVPNQKDKAKAFAPDQDRRGHPVVVVVVVWAWDDDDDRITITMDGD